Protein 5FOR (pdb70)

Solvent-accessible surface area: 7248 Å² total

CATH classification: 3.40.50.10140

Radius of gyration: 13.62 Å; Cα contacts (8 Å, |Δi|>4): 217; chains: 1; bounding box: 31×33×36 Å

B-factor: mean 59.72, std 23.85, range [27.09, 155.14]

GO terms:
  GO:0005515 protein binding (F, IPI)
  GO:0005886 plasma membrane (C, TAS)

Structure (mmCIF, N/CA/C/O backbone):
data_5FOR
#
_entry.id   5FOR
#
_cell.length_a   135.042
_cell.length_b   135.042
_cell.length_c   42.912
_cell.angle_alpha   90.00
_cell.angle_beta   90.00
_cell.angle_gamma   120.00
#
_symmetry.space_group_name_H-M   'P 62 2 2'
#
loop_
_entity.id
_entity.type
_entity.pdbx_description
1 polymer 'PHOSPHOINOSITIDE 3-KINASE ADAPTER PROTEIN 1'
2 non-polymer 'PENTAETHYLENE GLYCOL'
3 non-polymer '5-amino-2,4,6-triiodobenzene-1,3-dicarboxylic acid'
4 water water
#
loop_
_atom_site.group_PDB
_atom_site.id
_atom_site.type_symbol
_atom_site.label_atom_id
_atom_site.label_alt_id
_atom_site.label_comp_id
_atom_site.label_asym_id
_atom_site.label_entity_id
_atom_site.label_seq_id
_atom_site.pdbx_PDB_ins_code
_atom_site.Cartn_x
_atom_site.Cartn_y
_atom_site.Cartn_z
_atom_site.occupancy
_atom_site.B_iso_or_equiv
_atom_site.auth_seq_id
_atom_site.auth_comp_id
_atom_site.auth_asym_id
_atom_site.auth_atom_id
_atom_site.pdbx_PDB_model_num
ATOM 1 N N . GLY A 1 6 ? 81.442 8.259 16.203 1.00 109.75 6 GLY A N 1
ATOM 2 C CA . GLY A 1 6 ? 81.919 8.701 14.903 1.00 106.58 6 GLY A CA 1
ATOM 3 C C . GLY A 1 6 ? 82.310 7.540 14.009 1.00 107.78 6 GLY A C 1
ATOM 4 O O . GLY A 1 6 ? 82.361 6.400 14.478 1.00 117.79 6 GLY A O 1
ATOM 5 N N . CYS A 1 7 ? 82.610 7.804 12.736 1.00 94.28 7 CYS A N 1
ATOM 6 C CA . CYS A 1 7 ? 82.706 9.151 12.164 1.00 83.13 7 CYS A CA 1
ATOM 7 C C . CYS A 1 7 ? 81.345 9.772 11.830 1.00 75.53 7 CYS A C 1
ATOM 8 O O . CYS A 1 7 ? 80.488 9.124 11.235 1.00 85.03 7 CYS A O 1
ATOM 11 N N . ASP A 1 8 ? 81.153 11.033 12.206 1.00 62.86 8 ASP A N 1
ATOM 12 C CA . ASP A 1 8 ? 79.909 11.736 11.896 1.00 61.48 8 ASP A CA 1
ATOM 13 C C . ASP A 1 8 ? 79.985 12.604 10.627 1.00 62.30 8 ASP A C 1
ATOM 14 O O . ASP A 1 8 ? 79.132 12.495 9.753 1.00 62.36 8 ASP A O 1
ATOM 19 N N . ILE A 1 9 ? 81.006 13.457 10.546 1.00 57.29 9 ILE A N 1
ATOM 20 C CA . ILE A 1 9 ? 81.216 14.336 9.403 1.00 52.14 9 ILE A CA 1
ATOM 21 C C . ILE A 1 9 ? 82.578 14.064 8.752 1.00 51.45 9 ILE A C 1
ATOM 22 O O . ILE A 1 9 ? 83.628 14.175 9.395 1.00 49.28 9 ILE A O 1
ATOM 27 N N . LEU A 1 10 ? 82.557 13.706 7.474 1.00 42.63 10 LEU A N 1
ATOM 28 C CA . LEU A 1 10 ? 83.785 13.425 6.756 1.00 44.31 10 LEU A CA 1
ATOM 29 C C . LEU A 1 10 ? 83.993 14.410 5.593 1.00 43.70 10 LEU A C 1
ATOM 30 O O . LEU A 1 10 ? 83.185 14.462 4.668 1.00 45.11 10 LEU A O 1
ATOM 35 N N . ILE A 1 11 ? 85.075 15.184 5.660 1.00 45.67 11 ILE A N 1
ATOM 36 C CA . ILE A 1 11 ? 85.431 16.124 4.604 1.00 35.41 11 ILE A CA 1
ATOM 37 C C . ILE A 1 11 ? 86.411 15.453 3.644 1.00 48.74 11 ILE A C 1
ATOM 38 O O . ILE A 1 11 ? 87.544 15.142 4.012 1.00 46.45 11 ILE A O 1
ATOM 43 N N . VAL A 1 12 ? 85.939 15.205 2.425 1.00 39.12 12 VAL A N 1
ATOM 44 C CA . VAL A 1 12 ? 86.730 14.625 1.338 1.00 44.74 12 VAL A CA 1
ATOM 45 C C . VAL A 1 12 ? 87.241 15.726 0.403 1.00 43.69 12 VAL A C 1
ATOM 46 O O . VAL A 1 12 ? 86.462 16.512 -0.125 1.00 39.98 12 VAL A O 1
ATOM 50 N N . TYR A 1 13 ? 88.547 15.806 0.211 1.00 41.86 13 TYR A N 1
ATOM 51 C CA . TYR A 1 13 ? 89.108 16.893 -0.585 1.00 39.72 13 TYR A CA 1
ATOM 52 C C . TYR A 1 13 ? 90.413 16.478 -1.264 1.00 41.91 13 TYR A C 1
ATOM 53 O O . TYR A 1 13 ? 90.994 15.448 -0.963 1.00 39.00 13 TYR A O 1
ATOM 62 N N . SER A 1 14 ? 90.864 17.294 -2.199 1.00 37.36 14 SER A N 1
ATOM 63 C CA . SER A 1 14 ? 92.168 17.097 -2.789 1.00 33.38 14 SER A CA 1
ATOM 64 C C . SER A 1 14 ? 93.078 18.243 -2.377 1.00 38.50 14 SER A C 1
ATOM 65 O O . SER A 1 14 ? 92.597 19.300 -1.969 1.00 41.25 14 SER A O 1
ATOM 68 N N . PRO A 1 15 ? 94.398 18.035 -2.482 1.00 44.79 15 PRO A N 1
ATOM 69 C CA . PRO A 1 15 ? 95.333 19.074 -2.021 1.00 41.53 15 PRO A CA 1
ATOM 70 C C . PRO A 1 15 ? 95.119 20.473 -2.598 1.00 44.85 15 PRO A C 1
ATOM 71 O O . PRO A 1 15 ? 95.444 21.426 -1.899 1.00 53.08 15 PRO A O 1
ATOM 75 N N . ASP A 1 16 ? 94.555 20.628 -3.791 1.00 39.56 16 ASP A N 1
ATOM 76 C CA . ASP A 1 16 ? 94.331 21.991 -4.297 1.00 34.64 16 ASP A CA 1
ATOM 77 C C . ASP A 1 16 ? 93.246 22.771 -3.528 1.00 41.12 16 ASP A C 1
ATOM 78 O O . ASP A 1 16 ? 93.152 23.986 -3.678 1.00 45.69 16 ASP A O 1
ATOM 83 N N . ALA A 1 17 ? 92.457 22.076 -2.708 1.00 38.37 17 ALA A N 1
ATOM 84 C CA . ALA A 1 17 ? 91.405 22.687 -1.898 1.00 40.46 17 ALA A CA 1
ATOM 85 C C . ALA A 1 17 ? 91.692 22.533 -0.382 1.00 45.90 17 ALA A C 1
ATOM 86 O O . ALA A 1 17 ? 90.791 22.642 0.463 1.00 42.27 17 ALA A O 1
ATOM 88 N N . GLU A 1 18 ? 92.957 22.265 -0.078 1.00 42.29 18 GLU A N 1
ATOM 89 C CA . GLU A 1 18 ? 93.498 22.163 1.279 1.00 47.18 18 GLU A CA 1
ATOM 90 C C . GLU A 1 18 ? 93.013 23.236 2.275 1.00 51.13 18 GLU A C 1
ATOM 91 O O . GLU A 1 18 ? 92.649 22.933 3.405 1.00 43.17 18 GLU A O 1
ATOM 97 N N . GLU A 1 19 ? 93.057 24.495 1.864 1.00 36.60 19 GLU A N 1
ATOM 98 C CA . GLU A 1 19 ? 92.666 25.587 2.738 1.00 39.14 19 GLU A CA 1
ATOM 99 C C . GLU A 1 19 ? 91.156 25.643 2.963 1.00 47.65 19 GLU A C 1
ATOM 100 O O . GLU A 1 19 ? 90.719 26.003 4.060 1.00 52.55 19 GLU A O 1
ATOM 106 N N . TRP A 1 20 ? 90.357 25.281 1.955 1.00 38.43 20 TRP A N 1
ATOM 107 C CA . TRP A 1 20 ? 88.915 25.190 2.164 1.00 41.46 20 TRP A CA 1
ATOM 108 C C . TRP A 1 20 ? 88.622 24.145 3.222 1.00 44.07 20 TRP A C 1
ATOM 109 O O . TRP A 1 20 ? 87.676 24.260 3.983 1.00 44.59 20 TRP A O 1
ATOM 120 N N . CYS A 1 21 ? 89.439 23.107 3.237 1.00 40.57 21 CYS A N 1
ATOM 121 C CA . CYS A 1 21 ? 89.231 22.029 4.152 1.00 38.35 21 CYS A CA 1
ATOM 122 C C . CYS A 1 21 ? 89.586 22.508 5.576 1.00 41.04 21 CYS A C 1
ATOM 123 O O . CYS A 1 21 ? 88.882 22.172 6.517 1.00 37.91 21 CYS A O 1
ATOM 126 N N . GLN A 1 22 ? 90.623 23.332 5.735 1.00 39.75 22 GLN A N 1
ATOM 127 C CA . GLN A 1 22 ? 91.042 23.648 7.093 1.00 48.18 22 GLN A CA 1
ATOM 128 C C . GLN A 1 22 ? 90.013 24.683 7.555 1.00 44.03 22 GLN A C 1
ATOM 129 O O . GLN A 1 22 ? 89.637 24.714 8.720 1.00 48.98 22 GLN A O 1
ATOM 135 N N . TYR A 1 23 ? 89.559 25.531 6.623 1.00 43.05 23 TYR A N 1
ATOM 136 C CA . TYR A 1 23 ? 88.533 26.528 6.935 1.00 38.65 23 TYR A CA 1
ATOM 137 C C . TYR A 1 23 ? 87.288 25.890 7.540 1.00 42.49 23 TYR A C 1
ATOM 138 O O . TYR A 1 23 ? 86.787 26.370 8.555 1.00 42.52 23 TYR A O 1
ATOM 147 N N . LEU A 1 24 ? 86.779 24.827 6.910 1.00 40.30 24 LEU A N 1
ATOM 148 C CA . LEU A 1 24 ? 85.533 24.198 7.382 1.00 40.20 24 LEU A CA 1
ATOM 149 C C . LEU A 1 24 ? 85.714 23.448 8.677 1.00 39.67 24 LEU A C 1
ATOM 150 O O . LEU A 1 24 ? 84.807 23.417 9.481 1.00 44.12 24 LEU A O 1
ATOM 155 N N . GLN A 1 25 ? 86.879 22.837 8.857 1.00 49.24 25 GLN A N 1
ATOM 156 C CA . GLN A 1 25 ? 87.210 22.194 10.110 1.00 50.09 25 GLN A CA 1
ATOM 157 C C . GLN A 1 25 ? 87.055 23.196 11.246 1.00 56.78 25 GLN A C 1
ATOM 158 O O . GLN A 1 25 ? 86.317 22.937 12.187 1.00 62.81 25 GLN A O 1
ATOM 164 N N . THR A 1 26 ? 87.740 24.342 11.150 1.00 53.12 26 THR A N 1
ATOM 165 C CA . THR A 1 26 ? 87.715 25.334 12.228 1.00 51.06 26 THR A CA 1
ATOM 166 C C . THR A 1 26 ? 86.312 25.886 12.408 1.00 51.85 26 THR A C 1
ATOM 167 O O . THR A 1 26 ? 85.887 26.156 13.517 1.00 50.64 26 THR A O 1
ATOM 171 N N . LEU A 1 27 ? 85.590 26.058 11.316 1.00 42.27 27 LEU A N 1
ATOM 172 C CA . LEU A 1 27 ? 84.238 26.549 11.441 1.00 49.29 27 LEU A CA 1
ATOM 173 C C . LEU A 1 27 ? 83.335 25.531 12.158 1.00 54.01 27 LEU A C 1
ATOM 174 O O . LEU A 1 27 ? 82.529 25.900 13.013 1.00 54.67 27 LEU A O 1
ATOM 179 N N . PHE A 1 28 ? 83.480 24.254 11.803 1.00 50.91 28 PHE A N 1
ATOM 180 C CA . PHE A 1 28 ? 82.623 23.200 12.338 1.00 52.08 28 PHE A CA 1
ATOM 181 C C . PHE A 1 28 ? 82.898 22.948 13.814 1.00 56.00 28 PHE A C 1
ATOM 182 O O . PHE A 1 28 ? 82.001 22.592 14.545 1.00 64.80 28 PHE A O 1
ATOM 190 N N . LEU A 1 29 ? 84.143 23.131 14.231 1.00 48.59 29 LEU A N 1
ATOM 191 C CA . LEU A 1 29 ? 84.525 22.990 15.606 1.00 55.19 29 LEU A CA 1
ATOM 192 C C . LEU A 1 29 ? 84.163 24.207 16.434 1.00 64.31 29 LEU A C 1
ATOM 193 O O . LEU A 1 29 ? 84.158 24.153 17.665 1.00 77.67 29 LEU A O 1
ATOM 198 N N . SER A 1 30 ? 83.880 25.308 15.761 1.00 58.88 30 SER A N 1
ATOM 199 C CA . SER A 1 30 ? 83.474 26.530 16.432 1.00 54.61 30 SER A CA 1
ATOM 200 C C . SER A 1 30 ? 81.987 26.534 16.722 1.00 59.68 30 SER A C 1
ATOM 201 O O . SER A 1 30 ? 81.545 27.172 17.669 1.00 71.47 30 SER A O 1
ATOM 204 N N . SER A 1 31 ? 81.227 25.812 15.909 1.00 54.63 31 SER A N 1
ATOM 205 C CA . SER A 1 31 ? 79.772 25.923 15.894 1.00 66.93 31 SER A CA 1
ATOM 206 C C . SER A 1 31 ? 79.069 24.947 16.827 1.00 78.06 31 SER A C 1
ATOM 207 O O . SER A 1 31 ? 79.379 23.762 16.853 1.00 76.99 31 SER A O 1
ATOM 210 N N . ARG A 1 32 ? 78.072 25.446 17.545 1.00 80.43 32 ARG A N 1
ATOM 211 C CA . ARG A 1 32 ? 77.320 24.622 18.477 1.00 89.15 32 ARG A CA 1
ATOM 212 C C . ARG A 1 32 ? 76.611 23.406 17.837 1.00 82.89 32 ARG A C 1
ATOM 213 O O . ARG A 1 32 ? 76.549 22.344 18.467 1.00 76.33 32 ARG A O 1
ATOM 215 N N . GLN A 1 33 ? 76.100 23.530 16.604 1.00 83.30 33 GLN A N 1
ATOM 216 C CA . GLN A 1 33 ? 75.318 22.428 16.008 1.00 74.52 33 GLN A CA 1
ATOM 217 C C . GLN A 1 33 ? 76.133 21.179 15.733 1.00 73.03 33 GLN A C 1
ATOM 218 O O . GLN A 1 33 ? 75.568 20.085 15.628 1.00 81.77 33 GLN A O 1
ATOM 224 N N . VAL A 1 34 ? 77.447 21.328 15.603 1.00 67.39 34 VAL A N 1
ATOM 225 C CA . VAL A 1 34 ? 78.268 20.225 15.113 1.00 63.44 34 VAL A CA 1
ATOM 226 C C . VAL A 1 34 ? 79.610 20.081 15.845 1.00 65.19 34 VAL A C 1
ATOM 227 O O . VAL A 1 34 ? 80.253 19.044 15.707 1.00 62.89 34 VAL A O 1
ATOM 231 N N . ARG A 1 35 ? 80.036 21.108 16.586 1.00 70.16 35 ARG A N 1
ATOM 232 C CA . ARG A 1 35 ? 81.289 21.070 17.363 1.00 73.62 35 ARG A CA 1
ATOM 233 C C . ARG A 1 35 ? 81.449 19.740 18.099 1.00 89.32 35 ARG A C 1
ATOM 234 O O . ARG A 1 35 ? 82.526 19.141 18.105 1.00 87.74 35 ARG A O 1
ATOM 242 N N . SER A 1 36 ? 80.350 19.264 18.674 1.00 101.20 36 SER A N 1
ATOM 243 C CA . SER A 1 36 ? 80.347 18.057 19.488 1.00 110.67 36 SER A CA 1
ATOM 244 C C . SER A 1 36 ? 8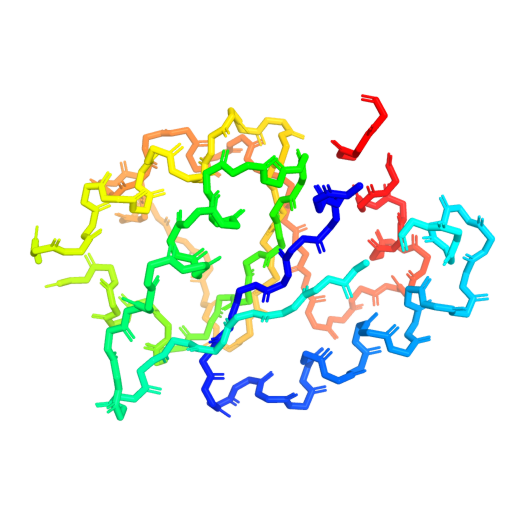0.552 16.763 18.685 1.00 106.33 36 SER A C 1
ATOM 245 O O . SER A 1 36 ? 80.834 15.716 19.270 1.00 111.47 36 SER A O 1
ATOM 248 N N . GLN A 1 37 ? 80.431 16.826 17.359 1.00 88.62 37 GLN A N 1
ATOM 249 C CA . GLN A 1 37 ? 80.511 15.610 16.536 1.00 75.95 37 GLN A CA 1
ATOM 250 C C . GLN A 1 37 ? 81.954 15.220 16.128 1.00 64.08 37 GLN A C 1
ATOM 251 O O . GLN A 1 37 ? 82.884 16.028 16.209 1.00 63.90 37 GLN A O 1
ATOM 268 N N . ILE A 1 39 ? 84.556 14.893 13.555 1.00 64.62 39 ILE A N 1
ATOM 269 C CA . ILE A 1 39 ? 84.789 15.479 12.243 1.00 66.58 39 ILE A CA 1
ATOM 270 C C . ILE A 1 39 ? 86.178 15.142 11.735 1.00 64.59 39 ILE A C 1
ATOM 271 O O . ILE A 1 39 ? 87.164 15.702 12.181 1.00 72.46 39 ILE A O 1
ATOM 276 N N . LEU A 1 40 ? 86.227 14.224 10.787 1.00 57.49 40 LEU A N 1
ATOM 277 C CA . LEU A 1 40 ? 87.453 13.748 10.184 1.00 55.09 40 LEU A CA 1
ATOM 278 C C . LEU A 1 40 ? 87.591 14.275 8.740 1.00 62.51 40 LEU A C 1
ATOM 279 O O . LEU A 1 40 ? 86.641 14.822 8.179 1.00 58.89 40 LEU A O 1
ATOM 284 N N . THR A 1 41 ? 88.775 14.095 8.152 1.00 54.44 41 THR A N 1
ATOM 285 C CA . THR A 1 41 ? 89.071 14.525 6.789 1.00 40.31 41 THR A CA 1
ATOM 286 C C . THR A 1 41 ? 89.840 13.450 6.040 1.00 45.80 41 THR A C 1
ATOM 287 O O . THR A 1 41 ? 90.641 12.749 6.630 1.00 65.83 41 THR A O 1
ATOM 291 N N . HIS A 1 42 ? 89.602 13.307 4.742 1.00 47.45 42 HIS A N 1
ATOM 292 C CA . HIS A 1 42 ? 90.423 12.402 3.939 1.00 49.99 42 HIS A CA 1
ATOM 293 C C . HIS A 1 42 ? 90.932 13.087 2.676 1.00 44.68 42 HIS A C 1
ATOM 294 O O . HIS A 1 42 ? 90.149 13.513 1.820 1.00 46.11 42 HIS A O 1
ATOM 301 N N . ARG A 1 43 ? 92.245 13.176 2.540 1.00 46.49 43 ARG A N 1
ATOM 302 C CA . ARG A 1 43 ? 92.779 13.827 1.370 1.00 50.00 43 ARG A CA 1
ATOM 303 C C . ARG A 1 43 ? 92.985 12.802 0.247 1.00 47.09 43 ARG A C 1
ATOM 304 O O . ARG A 1 43 ? 93.619 11.779 0.446 1.00 61.19 43 ARG A O 1
ATOM 312 N N . LEU A 1 44 ? 92.439 13.095 -0.927 1.00 44.75 44 LEU A N 1
ATOM 313 C CA . LEU A 1 44 ? 92.527 12.214 -2.091 1.00 52.34 44 LEU A CA 1
ATOM 314 C C . LEU A 1 44 ? 93.668 12.564 -3.014 1.00 65.94 44 LEU A C 1
ATOM 315 O O . LEU A 1 44 ? 93.660 13.640 -3.635 1.00 55.91 44 LEU A O 1
ATOM 320 N N . GLY A 1 45 ? 94.619 11.631 -3.117 1.00 89.87 45 GLY A N 1
ATOM 321 C CA . GLY A 1 45 ? 95.627 11.606 -4.167 1.00 93.06 45 GLY A CA 1
A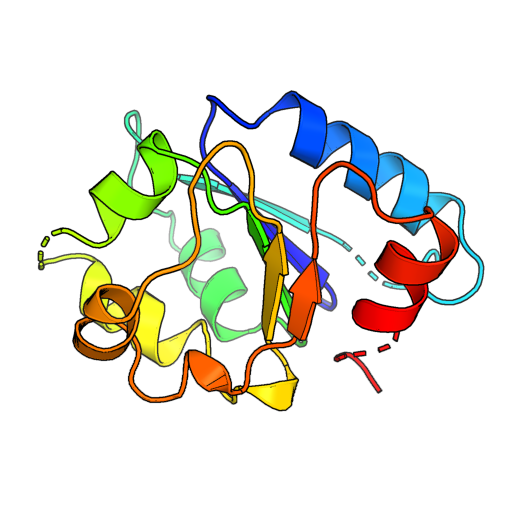TOM 322 C C . GLY A 1 45 ? 96.679 12.672 -4.025 1.00 98.82 45 GLY A C 1
ATOM 323 O O . GLY A 1 45 ? 96.585 13.511 -3.132 1.00 104.18 45 GLY A O 1
ATOM 324 N N . PRO A 1 46 ? 97.711 12.625 -4.881 1.00 98.31 46 PRO A N 1
ATOM 325 C CA . PRO A 1 46 ? 97.981 11.518 -5.798 1.00 105.97 46 PRO A CA 1
ATOM 326 C C . PRO A 1 46 ? 99.034 10.595 -5.211 1.00 121.23 46 PRO A C 1
ATOM 327 O O . PRO A 1 46 ? 99.559 9.708 -5.884 1.00 120.98 46 PRO A O 1
ATOM 331 N N . GLU A 1 47 ? 99.348 10.838 -3.945 1.00 132.48 47 GLU A N 1
ATOM 332 C CA . GLU A 1 47 ? 100.394 10.107 -3.257 1.00 140.36 47 GLU A CA 1
ATOM 333 C C . GLU A 1 47 ? 99.912 8.732 -2.815 1.00 143.06 47 GLU A C 1
ATOM 334 O O . GLU A 1 47 ? 100.724 7.860 -2.515 1.00 152.38 47 GLU A O 1
ATOM 340 N N . ALA A 1 48 ? 98.599 8.528 -2.776 1.00 130.94 48 ALA A N 1
ATOM 341 C CA . ALA A 1 48 ? 98.088 7.320 -2.147 1.00 126.38 48 ALA A CA 1
ATOM 342 C C . ALA A 1 48 ? 96.731 6.842 -2.660 1.00 131.89 48 ALA A C 1
ATOM 343 O O . ALA A 1 48 ? 96.009 7.577 -3.347 1.00 134.90 48 ALA A O 1
ATOM 345 N N . SER A 1 49 ? 96.429 5.580 -2.341 1.00 126.66 49 SER A N 1
ATOM 346 C CA . SER A 1 49 ? 95.058 5.084 -2.229 1.00 118.09 49 SER A CA 1
ATOM 347 C C . SER A 1 49 ? 94.784 5.040 -0.724 1.00 120.76 49 SER A C 1
ATOM 348 O O . SER A 1 49 ? 95.582 5.571 0.054 1.00 120.87 49 SER A O 1
ATOM 350 N N . PHE A 1 50 ? 93.685 4.425 -0.290 1.00 118.16 50 PHE A N 1
ATOM 351 C CA . PHE A 1 50 ? 93.353 4.470 1.140 1.00 108.10 50 PHE A CA 1
ATOM 352 C C . PHE A 1 50 ? 93.795 3.204 1.909 1.00 115.86 50 PHE A C 1
ATOM 353 O O . PHE A 1 50 ? 93.811 2.086 1.373 1.00 97.01 50 PHE A O 1
ATOM 355 N N . SER A 1 51 ? 94.176 3.409 3.169 1.00 130.22 51 SER A N 1
ATOM 356 C CA . SER A 1 51 ? 94.549 2.318 4.066 1.00 137.07 51 SER A CA 1
ATOM 357 C C . SER A 1 51 ? 93.302 1.586 4.542 1.00 148.48 51 SER A C 1
ATOM 358 O O . SER A 1 51 ? 92.188 2.069 4.351 1.00 155.14 51 SER A O 1
ATOM 360 N N . ALA A 1 52 ? 93.493 0.425 5.160 1.00 148.67 52 ALA A N 1
ATOM 361 C CA . ALA A 1 52 ? 92.381 -0.343 5.707 1.00 142.79 52 ALA A CA 1
ATOM 362 C C . ALA A 1 52 ? 91.469 0.545 6.560 1.00 135.27 52 ALA A C 1
ATOM 363 O O . ALA A 1 52 ? 90.268 0.640 6.302 1.00 129.32 52 ALA A O 1
ATOM 365 N N . GLU A 1 53 ? 92.057 1.221 7.546 1.00 134.83 53 GLU A N 1
ATOM 366 C CA . GLU A 1 53 ? 91.312 2.084 8.464 1.00 129.84 53 GLU A CA 1
ATOM 367 C C . GLU A 1 53 ? 90.636 3.255 7.749 1.00 129.93 53 GLU A C 1
ATOM 368 O O . GLU A 1 53 ? 89.686 3.838 8.270 1.00 121.50 53 GLU A O 1
ATOM 370 N N . ASP A 1 54 ? 91.121 3.585 6.554 1.00 136.37 54 ASP A N 1
ATOM 371 C CA . ASP A 1 54 ? 90.609 4.728 5.794 1.00 132.63 54 ASP A CA 1
ATOM 372 C C . ASP A 1 54 ? 89.308 4.431 5.052 1.00 120.75 54 ASP A C 1
ATOM 373 O O . ASP A 1 54 ? 88.261 4.986 5.394 1.00 119.70 54 ASP A O 1
ATOM 378 N N . LEU A 1 55 ? 89.383 3.572 4.033 1.00 102.87 55 LEU A N 1
ATOM 379 C CA . LEU A 1 55 ? 88.228 3.230 3.200 1.00 91.66 55 LEU A CA 1
ATOM 380 C C . LEU A 1 55 ? 87.050 2.745 4.070 1.00 95.80 55 LEU A C 1
ATOM 381 O O . LEU A 1 55 ? 85.884 2.760 3.656 1.00 89.93 55 LEU A O 1
ATOM 386 N N . SER A 1 56 ? 87.378 2.322 5.286 1.00 96.55 56 SER A N 1
ATOM 387 C CA . SER A 1 56 ? 86.393 2.121 6.337 1.00 91.23 56 SER A CA 1
ATOM 388 C C . SER A 1 56 ? 85.587 3.395 6.523 1.00 89.33 56 SER A C 1
ATOM 389 O O . SER A 1 56 ? 84.379 3.399 6.309 1.00 87.67 56 SER A O 1
ATOM 392 N N . LEU A 1 57 ? 86.283 4.468 6.911 1.00 93.89 57 LEU A N 1
ATOM 393 C CA . LEU A 1 57 ? 85.686 5.777 7.196 1.00 80.80 57 LEU A CA 1
ATOM 394 C C . LEU A 1 57 ? 84.748 6.249 6.088 1.00 80.02 57 LEU A C 1
ATOM 395 O O . LEU A 1 57 ? 83.675 6.768 6.374 1.00 93.78 57 LEU A O 1
ATOM 397 N N . PHE A 1 58 ? 85.157 6.065 4.834 1.00 66.59 58 PHE A N 1
ATOM 398 C CA . PHE A 1 58 ? 84.367 6.492 3.682 1.00 65.78 58 PHE A CA 1
ATOM 399 C C . PHE A 1 58 ? 82.978 5.878 3.726 1.00 68.96 58 PHE A C 1
ATOM 400 O O . PHE A 1 58 ? 81.973 6.542 3.465 1.00 70.92 58 PHE A O 1
ATOM 408 N N . LEU A 1 59 ? 82.929 4.600 4.069 1.00 63.00 59 LEU A N 1
ATOM 409 C CA . LEU A 1 59 ? 81.671 3.892 4.075 1.00 61.59 59 LEU A CA 1
ATOM 410 C C . LEU A 1 59 ? 80.896 4.058 5.385 1.00 67.05 59 LEU A C 1
ATOM 411 O O . LEU A 1 59 ? 79.679 3.926 5.407 1.00 64.24 59 LEU A O 1
ATOM 416 N N . SER A 1 60 ? 81.600 4.405 6.454 1.00 73.87 60 SER A N 1
ATOM 417 C CA . SER A 1 60 ? 81.043 4.364 7.804 1.00 69.71 60 SER A CA 1
ATOM 418 C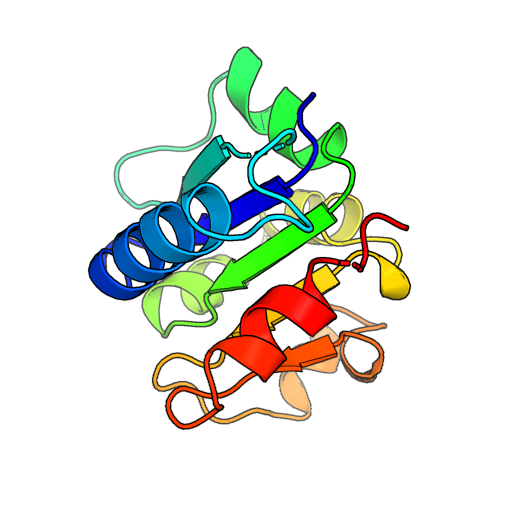 C . SER A 1 60 ? 80.478 5.700 8.272 1.00 64.39 60 SER A C 1
ATOM 419 O O . SER A 1 60 ? 79.629 5.745 9.162 1.00 69.09 60 SER A O 1
ATOM 422 N N . THR A 1 61 ? 80.970 6.791 7.700 1.00 60.86 61 THR A N 1
ATOM 423 C CA . THR A 1 61 ? 80.607 8.121 8.189 1.00 61.13 61 THR A CA 1
ATOM 424 C C . THR A 1 61 ? 79.113 8.392 8.006 1.00 52.09 61 THR A C 1
ATOM 425 O O . THR A 1 61 ? 78.456 7.759 7.184 1.00 54.60 61 THR A O 1
ATOM 429 N N . ARG A 1 62 ? 78.572 9.301 8.806 1.00 48.28 62 ARG A N 1
ATOM 430 C CA A ARG A 1 62 ? 77.155 9.620 8.755 0.49 52.11 62 ARG A CA 1
ATOM 431 C CA B ARG A 1 62 ? 77.149 9.606 8.742 0.51 52.00 62 ARG A CA 1
ATOM 432 C C . ARG A 1 62 ? 76.883 10.630 7.640 1.00 62.16 62 ARG A C 1
ATOM 433 O O . ARG A 1 62 ? 75.867 10.565 6.955 1.00 66.44 62 ARG A O 1
ATOM 448 N N . CYS A 1 63 ? 77.817 11.556 7.456 1.00 62.38 63 CYS A N 1
ATOM 449 C CA . CYS A 1 63 ? 77.658 12.632 6.483 1.00 53.87 63 CYS A CA 1
ATOM 450 C C . CYS A 1 63 ? 78.973 12.886 5.724 1.00 53.82 63 CYS A C 1
ATOM 451 O O . CYS A 1 63 ? 80.065 12.781 6.292 1.00 51.88 63 CYS A O 1
ATOM 454 N N . VAL A 1 64 ? 78.877 13.162 4.422 1.00 42.18 64 VAL A N 1
ATOM 455 C CA . VAL A 1 64 ? 80.080 13.429 3.652 1.00 31.35 64 VAL A CA 1
ATOM 456 C C . VAL A 1 64 ? 79.988 14.825 3.096 1.00 38.56 64 VAL A C 1
ATOM 457 O O . VAL A 1 64 ? 78.946 15.237 2.591 1.00 42.91 64 VAL A O 1
ATOM 461 N N . VAL A 1 65 ? 81.088 15.556 3.213 1.00 37.30 65 VAL A N 1
ATOM 462 C CA . VAL A 1 65 ? 81.200 16.866 2.620 1.00 31.40 65 VAL A CA 1
ATOM 463 C C . VAL A 1 65 ? 82.257 16.734 1.546 1.00 39.70 65 VAL A C 1
ATOM 464 O O . VAL A 1 65 ? 83.409 16.408 1.845 1.00 42.73 65 VAL A O 1
ATOM 468 N N . VAL A 1 66 ? 81.849 16.959 0.298 1.00 36.27 66 VAL A N 1
ATOM 469 C CA . VAL A 1 66 ? 82.742 16.816 -0.863 1.00 41.48 66 VAL A CA 1
ATOM 470 C C . VAL A 1 66 ? 83.248 18.174 -1.335 1.00 37.34 66 VAL A C 1
ATOM 471 O O . 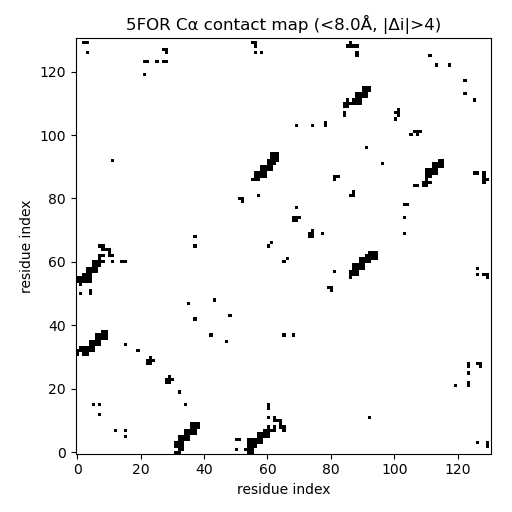VAL A 1 66 ? 82.451 19.032 -1.770 1.00 34.90 66 VAL A O 1
ATOM 475 N N . LEU A 1 67 ? 84.559 18.401 -1.253 1.00 31.40 67 LEU A N 1
ATOM 476 C CA . LEU A 1 67 ? 85.070 19.666 -1.791 1.00 37.56 67 LEU A CA 1
ATOM 477 C C . LEU A 1 67 ? 85.319 19.437 -3.278 1.00 42.41 67 LEU A C 1
ATOM 478 O O . LEU A 1 67 ? 86.252 18.745 -3.666 1.00 41.22 67 LEU A O 1
ATOM 483 N N . LEU A 1 68 ? 84.442 19.991 -4.102 1.00 42.64 68 LEU A N 1
ATOM 484 C CA . LEU A 1 68 ? 84.531 19.786 -5.541 1.00 35.62 68 LEU A CA 1
ATOM 485 C C . LEU A 1 68 ? 85.566 20.706 -6.151 1.00 37.63 68 LEU A C 1
ATOM 486 O O . LEU A 1 68 ? 85.242 21.803 -6.598 1.00 44.75 68 LEU A O 1
ATOM 491 N N . SER A 1 69 ? 86.816 20.264 -6.144 1.00 36.18 69 SER A N 1
ATOM 492 C CA . SER A 1 69 ? 87.889 20.953 -6.869 1.00 30.11 69 SER A CA 1
ATOM 493 C C . SER A 1 69 ? 88.217 20.226 -8.187 1.00 34.64 69 SER A C 1
ATOM 494 O O . SER A 1 69 ? 87.796 19.087 -8.386 1.00 39.70 69 SER A O 1
ATOM 497 N N . ALA A 1 70 ? 88.999 20.870 -9.051 1.00 32.55 70 ALA A N 1
ATOM 498 C CA . ALA A 1 70 ? 89.468 20.270 -10.307 1.00 31.62 70 ALA A CA 1
ATOM 499 C C . ALA A 1 70 ? 90.238 18.983 -10.092 1.00 40.11 70 ALA A C 1
ATOM 500 O O . ALA A 1 70 ? 90.021 18.007 -10.791 1.00 47.41 70 ALA A O 1
ATOM 502 N N . GLU A 1 71 ? 91.138 18.984 -9.111 1.00 51.91 71 GLU A N 1
ATOM 503 C CA . GLU A 1 71 ? 91.944 17.802 -8.815 1.00 31.78 71 GLU A CA 1
ATOM 504 C C . GLU A 1 71 ? 91.083 16.680 -8.262 1.00 45.18 71 GLU A C 1
ATOM 505 O O . GLU A 1 71 ? 91.376 15.513 -8.465 1.00 48.71 71 GLU A O 1
ATOM 511 N N . LEU A 1 72 ? 90.002 17.033 -7.571 1.00 37.07 72 LEU A N 1
ATOM 512 C CA . LEU A 1 72 ? 89.160 16.019 -7.016 1.00 39.76 72 LEU A CA 1
AT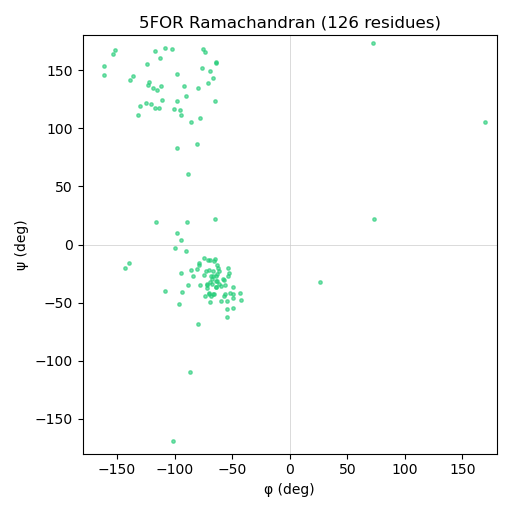OM 513 C C . LEU A 1 72 ? 88.336 15.349 -8.126 1.00 44.38 72 LEU A C 1
ATOM 514 O O . LEU A 1 72 ? 88.250 14.124 -8.145 1.00 39.56 72 LEU A O 1
ATOM 519 N N . VAL A 1 73 ? 87.751 16.112 -9.056 1.00 47.28 73 VAL A N 1
ATOM 520 C CA . VAL A 1 73 ? 86.913 15.451 -10.055 1.00 47.77 73 VAL A CA 1
ATOM 521 C C . VAL A 1 73 ? 87.781 14.573 -10.952 1.00 47.08 73 VAL A C 1
ATOM 522 O O . VAL A 1 73 ? 87.302 13.546 -11.433 1.00 56.56 73 VAL A O 1
ATOM 526 N N . GLN A 1 74 ? 89.059 14.906 -11.120 1.00 40.38 74 GLN A N 1
ATOM 527 C CA . GLN A 1 74 ? 89.963 13.993 -11.838 1.00 43.10 74 GLN A CA 1
ATOM 528 C C . GLN A 1 74 ? 89.944 12.575 -11.264 1.00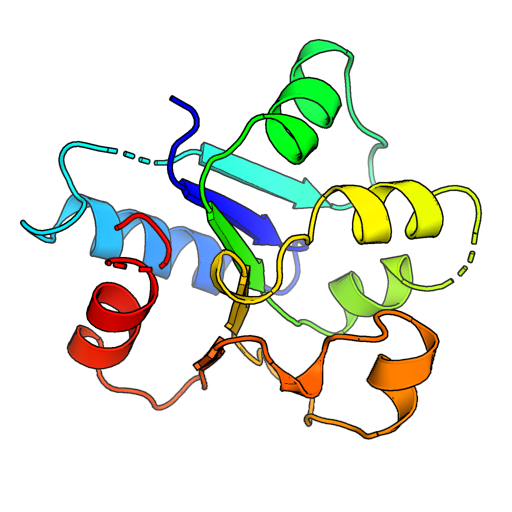 44.16 74 GLN A C 1
ATOM 529 O O . GLN A 1 74 ? 90.209 11.619 -11.989 1.00 45.18 74 GLN A O 1
ATOM 535 N N . HIS A 1 75 ? 89.587 12.426 -9.985 1.00 41.16 75 HIS A N 1
ATOM 536 C CA . HIS A 1 75 ? 89.511 11.086 -9.389 1.00 37.57 75 HIS A CA 1
ATOM 537 C C . HIS A 1 75 ? 88.215 10.414 -9.761 1.00 45.68 75 HIS A C 1
ATOM 538 O O . HIS A 1 75 ? 88.126 9.186 -9.705 1.00 60.66 75 HIS A O 1
ATOM 545 N N . PHE A 1 76 ? 87.212 11.202 -10.151 1.00 42.82 76 PHE A N 1
ATOM 546 C CA . PHE A 1 76 ? 85.987 10.617 -10.696 1.00 45.52 76 PHE A CA 1
ATOM 547 C C . PHE A 1 76 ? 86.254 9.853 -11.999 1.00 52.45 76 PHE A C 1
ATOM 548 O O . PHE A 1 76 ? 85.439 9.040 -12.418 1.00 58.14 76 PHE A O 1
ATOM 556 N N . HIS A 1 77 ? 87.396 10.104 -12.631 1.00 54.75 77 HIS A N 1
ATOM 557 C CA . HIS A 1 77 ? 87.725 9.447 -13.896 1.00 59.82 77 HIS A CA 1
ATOM 558 C C . HIS A 1 77 ? 88.647 8.235 -13.735 1.00 62.28 77 HIS A C 1
ATOM 559 O O . HIS A 1 77 ? 89.166 7.740 -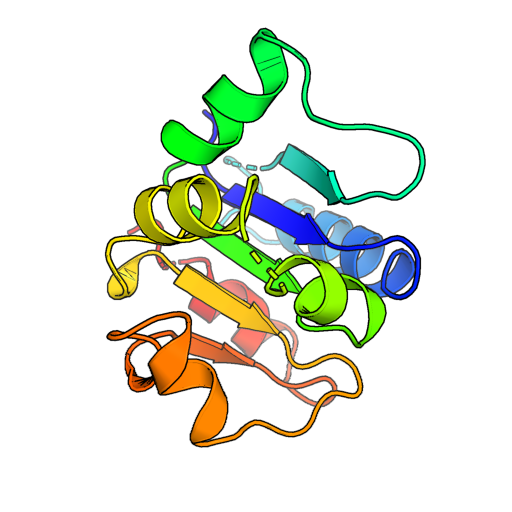14.720 1.00 72.26 77 HIS A O 1
ATOM 577 N N . PRO A 1 79 ? 88.441 4.449 -12.889 1.00 72.95 79 PRO A N 1
ATOM 578 C CA . PRO A 1 79 ? 87.433 3.388 -12.774 1.00 70.30 79 PRO A CA 1
ATOM 579 C C . PRO A 1 79 ? 87.707 2.402 -11.649 1.00 70.38 79 PRO A C 1
ATOM 580 O O . PRO A 1 79 ? 86.789 1.719 -11.207 1.00 80.84 79 PRO A O 1
ATOM 584 N N . SER A 1 80 ? 88.946 2.324 -11.186 1.00 67.89 80 SER A N 1
ATOM 585 C CA . SER A 1 80 ? 89.247 1.480 -10.039 1.00 75.05 80 SER A CA 1
ATOM 586 C C . SER A 1 80 ? 88.627 2.101 -8.780 1.00 77.49 80 SER A C 1
ATOM 587 O O . SER A 1 80 ? 88.360 1.420 -7.794 1.00 85.24 80 SER A O 1
ATOM 590 N N . LEU A 1 81 ? 88.376 3.401 -8.842 1.00 70.31 81 LEU A N 1
ATOM 591 C CA . LEU A 1 81 ? 88.011 4.177 -7.670 1.00 55.80 81 LEU A CA 1
ATOM 592 C C . LEU A 1 81 ? 86.534 4.588 -7.674 1.00 60.38 81 LEU A C 1
ATOM 593 O O . LEU A 1 81 ? 85.874 4.564 -6.629 1.00 61.27 81 LEU A O 1
ATOM 598 N N . LEU A 1 82 ? 86.022 4.970 -8.844 1.00 58.05 82 LEU A N 1
ATOM 599 C CA . LEU A 1 82 ? 84.672 5.526 -8.947 1.00 58.46 82 LEU A CA 1
ATOM 600 C C . LEU A 1 82 ? 83.615 4.669 -8.226 1.00 59.50 82 LEU A C 1
ATOM 601 O O . LEU A 1 82 ? 82.810 5.209 -7.467 1.00 64.68 82 LEU A O 1
ATOM 606 N N . PRO A 1 83 ? 83.630 3.337 -8.426 1.00 62.53 83 PRO A N 1
ATOM 607 C CA . PRO A 1 83 ? 82.608 2.530 -7.743 1.00 63.71 83 PRO A CA 1
ATOM 608 C C . PRO A 1 83 ? 82.606 2.663 -6.223 1.00 64.01 83 PRO A C 1
ATOM 609 O O . PRO A 1 83 ? 81.548 2.519 -5.604 1.00 70.83 83 PRO A O 1
ATOM 613 N N . LEU A 1 84 ? 83.762 2.927 -5.625 1.00 59.64 84 LEU A N 1
ATOM 614 C CA . LEU A 1 84 ? 83.804 3.150 -4.183 1.00 55.17 84 LEU A CA 1
ATOM 615 C C . LEU A 1 84 ? 83.126 4.481 -3.872 1.00 55.39 84 LEU A C 1
ATOM 616 O O . LEU A 1 84 ? 82.330 4.572 -2.927 1.00 58.12 84 LEU A O 1
ATOM 621 N N . LEU A 1 85 ? 83.410 5.502 -4.681 1.00 47.39 85 LEU A N 1
ATOM 622 C CA . LEU A 1 85 ? 82.808 6.808 -4.458 1.00 39.67 85 LEU A CA 1
ATOM 623 C C . LEU A 1 85 ? 81.292 6.811 -4.617 1.00 43.81 85 LEU A C 1
ATOM 624 O O . LEU A 1 85 ? 80.580 7.507 -3.888 1.00 47.98 85 LEU A O 1
ATOM 629 N N . GLN A 1 86 ? 80.777 6.036 -5.551 1.00 49.11 86 GLN A N 1
ATOM 630 C CA . GLN A 1 86 ? 79.326 5.962 -5.661 1.00 54.30 86 GLN A CA 1
ATOM 631 C C . GLN A 1 86 ? 78.689 5.375 -4.390 1.00 54.59 86 GLN A C 1
ATOM 632 O O . GLN A 1 86 ? 77.577 5.781 -4.042 1.00 60.78 86 GLN A O 1
ATOM 638 N N . ARG A 1 87 ? 79.393 4.464 -3.687 1.00 50.17 87 ARG A N 1
ATOM 639 C CA . ARG A 1 87 ? 78.750 3.644 -2.630 1.00 53.42 87 ARG A CA 1
ATOM 640 C C . ARG A 1 87 ? 78.941 4.567 -1.403 1.00 53.80 87 ARG A C 1
ATOM 641 O O . ARG A 1 87 ? 78.021 4.714 -0.617 1.00 65.57 87 ARG A O 1
ATOM 649 N N . ALA A 1 88 ? 80.061 5.310 -1.331 1.00 55.67 88 ALA A N 1
ATOM 650 C CA . ALA A 1 88 ? 80.349 6.279 -0.237 1.00 48.46 88 ALA A CA 1
ATOM 651 C C . ALA A 1 88 ? 79.444 7.529 -0.230 1.00 54.80 88 ALA A C 1
ATOM 652 O O . ALA A 1 88 ? 78.949 7.969 0.813 1.00 51.55 88 ALA A O 1
ATOM 654 N N . PHE A 1 89 ? 79.241 8.107 -1.407 1.00 57.24 89 PHE A N 1
ATOM 655 C CA . PHE A 1 89 ? 78.498 9.365 -1.527 1.00 51.22 89 PHE A CA 1
ATOM 656 C C . PHE A 1 89 ? 77.023 9.063 -1.689 1.00 49.43 89 PHE A C 1
ATOM 657 O O . PHE A 1 89 ? 76.406 9.396 -2.702 1.00 41.25 89 PHE A O 1
ATOM 665 N N . HIS A 1 90 ? 76.485 8.411 -0.674 1.00 50.09 90 HIS A N 1
ATOM 666 C CA . HIS A 1 90 ? 75.152 7.855 -0.709 1.00 48.91 90 HIS A CA 1
ATOM 667 C C . HIS A 1 90 ? 74.701 7.616 0.733 1.00 54.59 90 HIS A C 1
ATOM 668 O O . HIS A 1 90 ? 75.539 7.333 1.588 1.00 51.44 90 HIS A O 1
ATOM 675 N N . PRO A 1 91 ? 73.394 7.783 1.026 1.00 43.81 91 PRO A N 1
ATOM 676 C CA . PRO A 1 91 ? 72.318 8.319 0.178 1.00 43.98 91 PRO A CA 1
ATOM 677 C C . PRO A 1 91 ? 72.402 9.848 -0.017 1.00 50.22 91 PRO A C 1
ATOM 678 O O . PRO A 1 91 ? 73.146 10.511 0.719 1.00 48.92 91 PRO A O 1
ATOM 682 N N . PRO A 1 92 ? 71.654 10.401 -0.998 1.00 43.66 92 PRO A N 1
ATOM 683 C CA . PRO A 1 92 ? 71.910 11.794 -1.376 1.00 42.54 92 PRO A CA 1
ATOM 684 C C . PRO A 1 92 ? 71.628 12.812 -0.273 1.00 45.81 92 PRO A C 1
ATOM 685 O O . PRO A 1 92 ? 72.268 13.875 -0.295 1.00 38.46 92 PRO A O 1
ATOM 689 N N . HIS A 1 93 ? 70.719 12.521 0.663 1.00 40.25 93 HIS A N 1
ATOM 690 C CA . HIS A 1 93 ? 70.400 13.527 1.697 1.00 42.83 93 HIS A CA 1
ATOM 691 C C . HIS A 1 93 ? 71.514 13.636 2.737 1.00 44.22 93 HIS A C 1
ATOM 692 O O . HIS A 1 93 ? 71.541 14.579 3.514 1.00 54.07 93 HIS A O 1
ATOM 699 N N . ARG A 1 94 ? 72.449 12.686 2.710 1.00 35.88 94 ARG A N 1
ATOM 700 C CA . ARG A 1 94 ? 73.621 12.718 3.570 1.00 40.98 94 ARG A CA 1
ATOM 701 C C . ARG A 1 94 ? 74.856 13.355 2.913 1.00 46.76 94 ARG A C 1
ATOM 702 O O . ARG A 1 94 ? 75.940 13.348 3.525 1.00 46.06 94 ARG A O 1
ATOM 710 N N . VAL A 1 95 ? 74.722 13.875 1.686 1.00 40.74 95 VAL A N 1
ATOM 711 C CA . VAL A 1 95 ? 75.887 14.380 0.963 1.00 29.16 95 VAL A CA 1
ATOM 712 C C . VAL A 1 95 ? 75.830 15.877 0.705 1.00 41.11 95 VAL A C 1
ATOM 713 O O . VAL A 1 95 ? 74.819 16.419 0.251 1.00 42.76 95 VAL A O 1
ATOM 717 N N . VAL A 1 96 ? 76.948 16.536 0.986 1.00 38.05 96 VAL A N 1
ATOM 718 C CA . VAL A 1 96 ? 77.079 17.960 0.751 1.00 30.32 96 VAL A CA 1
ATOM 719 C C . VAL A 1 96 ? 78.258 18.205 -0.154 1.00 33.29 96 VAL A C 1
ATOM 720 O O . VAL A 1 96 ? 79.322 17.592 0.001 1.00 38.66 96 VAL A O 1
ATOM 724 N N . ARG A 1 97 ? 78.081 19.094 -1.120 1.00 28.45 97 ARG A N 1
ATOM 725 C CA . ARG A 1 97 ? 79.221 19.420 -1.967 1.00 27.19 97 ARG A CA 1
ATOM 726 C C . ARG A 1 97 ? 79.485 20.895 -1.896 1.00 27.09 97 ARG A C 1
ATOM 727 O O . ARG A 1 97 ? 78.553 21.718 -1.824 1.00 31.07 97 ARG A O 1
ATOM 735 N N . LEU A 1 98 ? 80.769 21.227 -1.856 1.00 35.06 98 LEU A N 1
ATOM 736 C CA . LEU A 1 98 ? 81.182 22.609 -1.967 1.00 34.14 98 LEU A CA 1
ATOM 737 C C . LEU A 1 98 ? 81.898 22.803 -3.297 1.00 36.41 98 LEU A C 1
ATOM 738 O O . LEU A 1 98 ? 82.864 22.109 -3.600 1.00 49.94 98 LEU A O 1
ATOM 743 N N . LEU A 1 99 ? 81.415 23.743 -4.090 1.00 43.01 99 LEU A N 1
ATOM 744 C CA . LEU A 1 99 ? 82.028 24.037 -5.386 1.00 43.01 99 LEU A CA 1
ATOM 745 C C . LEU A 1 99 ? 83.271 24.869 -5.211 1.00 43.71 99 LEU A C 1
ATOM 746 O O . LEU A 1 99 ? 83.174 26.050 -4.895 1.00 51.39 99 LEU A O 1
ATOM 751 N N . CYS A 1 100 ? 84.433 24.266 -5.444 1.00 51.31 100 CYS A N 1
ATOM 752 C CA A CYS A 1 100 ? 85.688 24.988 -5.329 0.39 48.29 100 CYS A CA 1
ATOM 753 C CA B CYS A 1 100 ? 85.725 24.962 -5.334 0.61 48.91 100 CYS A CA 1
ATOM 754 C C . CYS A 1 100 ? 86.378 25.205 -6.692 1.00 41.54 100 CYS A C 1
ATOM 755 O O . CYS A 1 100 ? 87.309 24.481 -7.069 1.00 44.28 100 CYS A O 1
ATOM 760 N N . GLY A 1 101 ? 85.918 26.215 -7.420 1.00 36.03 101 GLY A N 1
ATOM 761 C CA . GLY A 1 101 ? 86.485 26.540 -8.728 1.00 44.67 101 GLY A CA 1
ATOM 762 C C . GLY A 1 101 ? 86.097 25.553 -9.825 1.00 43.67 101 GLY A C 1
ATOM 763 O O . GLY A 1 101 ? 86.790 25.407 -10.816 1.00 60.32 101 GLY A O 1
ATOM 764 N N . VAL A 1 102 ? 84.996 24.850 -9.587 1.00 42.34 102 VAL A N 1
ATOM 765 C CA . VAL A 1 102 ? 84.388 23.931 -10.528 1.00 38.34 102 VAL A CA 1
ATOM 766 C C . VAL A 1 102 ? 82.933 24.352 -10.718 1.00 42.81 102 VAL A C 1
ATOM 767 O O . VAL A 1 102 ? 82.148 24.388 -9.761 1.00 49.70 102 VAL A O 1
ATOM 771 N N . ARG A 1 103 ? 82.564 24.648 -11.951 1.00 45.58 103 ARG A N 1
ATOM 772 C CA . ARG A 1 103 ? 81.188 25.000 -12.277 1.00 45.64 103 ARG A CA 1
ATOM 773 C C . ARG A 1 103 ? 80.321 23.715 -12.166 1.00 46.10 103 ARG A C 1
ATOM 774 O O . ARG A 1 103 ? 80.781 22.639 -12.527 1.00 40.01 103 ARG A O 1
ATOM 782 N N . ASP A 1 104 ? 79.107 23.795 -11.610 1.00 43.75 104 ASP A N 1
ATOM 783 C CA . ASP A 1 104 ? 78.232 22.612 -11.575 1.00 39.74 104 ASP A CA 1
ATOM 784 C C . ASP A 1 104 ? 77.891 22.228 -13.015 1.00 45.80 104 ASP A C 1
ATOM 785 O O . ASP A 1 104 ? 77.965 23.069 -13.898 1.00 42.53 104 ASP A O 1
ATOM 790 N N . SER A 1 105 ? 77.524 20.974 -13.251 1.00 54.15 105 SER A N 1
ATOM 791 C CA . SER A 1 105 ? 77.303 20.501 -14.617 1.00 53.04 105 SER A CA 1
ATOM 792 C C . SER A 1 105 ? 76.462 19.218 -14.714 1.00 54.55 105 SER A C 1
ATOM 793 O O . SER A 1 105 ? 76.427 18.402 -13.796 1.00 51.41 105 SER A O 1
ATOM 796 N N . GLU A 1 106 ? 75.794 19.063 -15.852 1.00 62.18 106 GLU A N 1
ATOM 797 C CA . GLU A 1 106 ? 74.943 17.912 -16.133 1.00 60.91 106 GLU A CA 1
ATOM 798 C C . GLU A 1 106 ? 75.756 16.633 -16.301 1.00 58.25 106 GLU A C 1
ATOM 799 O O . GLU A 1 106 ? 75.254 15.540 -16.032 1.00 54.24 106 GLU A O 1
ATOM 805 N N . GLU A 1 107 ? 77.013 16.773 -16.732 1.00 39.29 107 GLU A N 1
ATOM 806 C CA . GLU A 1 107 ? 77.922 15.628 -16.849 1.00 49.73 107 GLU A CA 1
ATOM 807 C C . GLU A 1 107 ? 78.129 14.847 -15.549 1.00 55.84 107 GLU A C 1
ATOM 808 O O . GLU A 1 107 ? 78.408 13.641 -15.599 1.00 54.52 107 GLU A O 1
ATOM 814 N N . PHE A 1 108 ? 78.039 15.524 -14.398 1.00 46.99 108 PHE A N 1
ATOM 815 C CA . PHE A 1 108 ? 78.254 14.850 -13.122 1.00 48.35 108 PHE A CA 1
ATOM 816 C C . PHE A 1 108 ? 77.193 13.758 -12.878 1.00 46.15 108 PHE A C 1
ATOM 817 O O . PHE A 1 108 ? 77.452 12.781 -12.169 1.00 46.41 108 PHE A O 1
ATOM 825 N N . LEU A 1 109 ? 76.020 13.907 -13.494 1.00 39.82 109 LEU A N 1
ATOM 826 C CA . LEU A 1 109 ? 74.954 12.905 -13.400 1.00 47.12 109 LEU A CA 1
ATOM 827 C C . LEU A 1 109 ? 75.378 11.540 -13.963 1.00 53.83 109 LEU A C 1
ATOM 828 O O . LEU A 1 109 ? 74.792 10.515 -13.619 1.00 52.99 109 LEU A O 1
ATOM 833 N N . ASP A 1 110 ? 76.383 11.536 -14.840 1.00 53.84 110 ASP A N 1
ATOM 834 C CA . ASP A 1 110 ? 76.946 10.292 -15.369 1.00 55.80 110 ASP A CA 1
ATOM 835 C C . ASP A 1 110 ? 77.807 9.573 -14.346 1.00 57.22 110 ASP A C 1
ATOM 836 O O . ASP A 1 110 ? 77.962 8.358 -14.414 1.00 61.79 110 ASP A O 1
ATOM 841 N N . PHE A 1 111 ? 78.380 10.322 -13.404 1.00 53.13 111 PHE A N 1
ATOM 842 C CA . PHE A 1 111 ? 79.212 9.721 -12.370 1.00 45.17 111 PHE A CA 1
ATOM 843 C C . PHE A 1 111 ? 78.397 9.423 -11.125 1.00 44.13 111 PHE A C 1
ATOM 844 O O . PHE A 1 111 ? 78.558 8.378 -10.518 1.00 48.60 111 PHE A O 1
ATOM 852 N N . PHE A 1 112 ? 77.509 10.335 -10.755 1.00 47.83 112 PHE A N 1
ATOM 853 C CA . PHE A 1 112 ? 76.667 10.118 -9.595 1.00 37.94 112 PHE A CA 1
ATOM 854 C C . PHE A 1 112 ? 75.230 10.423 -9.976 1.00 51.53 112 PHE A C 1
ATOM 855 O O . PHE A 1 112 ? 74.879 11.567 -10.263 1.00 57.04 112 PHE A O 1
ATOM 863 N N . PRO A 1 113 ? 74.402 9.375 -10.017 1.00 55.59 113 PRO A N 1
ATOM 864 C CA . PRO A 1 113 ? 73.042 9.512 -10.552 1.00 60.07 113 PRO A CA 1
ATOM 865 C C . PRO A 1 113 ? 72.142 10.394 -9.688 1.00 45.79 113 PRO A C 1
ATOM 866 O O . PRO A 1 113 ? 71.327 11.103 -10.249 1.00 46.57 113 PRO A O 1
ATOM 870 N N . ASP A 1 114 ? 72.308 10.373 -8.368 1.00 45.95 114 ASP A N 1
ATOM 871 C CA . ASP A 1 114 ? 71.544 11.256 -7.475 1.00 49.50 114 ASP A CA 1
ATOM 872 C C . ASP A 1 114 ? 72.184 12.626 -7.211 1.00 46.52 114 ASP A C 1
ATOM 873 O O . ASP A 1 114 ? 71.816 13.304 -6.244 1.00 44.67 114 ASP A O 1
ATOM 878 N N . TRP A 1 115 ? 73.106 13.034 -8.082 1.00 39.94 115 TRP A N 1
ATOM 879 C CA . TRP A 1 115 ? 73.897 14.264 -7.929 1.00 43.59 115 TRP A CA 1
ATOM 880 C C . TRP A 1 115 ? 73.058 15.512 -7.669 1.00 49.67 115 TRP A C 1
ATOM 881 O O . TRP A 1 115 ? 73.412 16.374 -6.851 1.00 48.41 115 TRP A O 1
ATOM 892 N N . ALA A 1 116 ? 71.950 15.598 -8.395 1.00 42.00 116 ALA A N 1
ATOM 893 C CA . ALA A 1 116 ? 71.052 16.729 -8.310 1.00 40.37 116 ALA A CA 1
ATOM 894 C C . ALA A 1 116 ? 70.393 16.821 -6.935 1.00 45.42 116 ALA A C 1
ATOM 895 O O . ALA A 1 116 ? 69.819 17.841 -6.576 1.00 44.43 116 ALA A O 1
ATOM 897 N N . HIS A 1 117 ? 70.478 15.759 -6.148 1.00 46.31 117 HIS A N 1
ATOM 898 C CA . HIS A 1 117 ? 69.795 15.797 -4.874 1.00 44.58 117 HIS A CA 1
ATOM 899 C C . HIS A 1 117 ? 70.682 16.123 -3.706 1.00 43.99 117 HIS A C 1
ATOM 900 O O . HIS A 1 117 ? 70.196 16.233 -2.588 1.00 51.76 117 HIS A O 1
ATOM 907 N N . TRP A 1 118 ? 71.976 16.282 -3.970 1.00 37.68 118 TRP A N 1
ATOM 908 C CA . TRP A 1 118 ? 72.875 16.750 -2.937 1.00 40.47 118 TRP A CA 1
ATOM 909 C C . TRP A 1 118 ? 72.552 18.212 -2.636 1.00 35.51 118 TRP A C 1
ATOM 910 O O . TRP A 1 118 ? 72.047 18.981 -3.455 1.00 52.69 118 TRP A O 1
ATOM 921 N N . GLN A 1 119 ? 72.795 18.537 -1.399 1.00 35.20 119 GLN A N 1
ATOM 922 C CA . GLN A 1 119 ? 73.009 19.880 -0.932 1.00 41.34 119 GLN A CA 1
ATOM 923 C C . GLN A 1 119 ? 74.278 20.493 -1.519 1.00 46.26 119 GLN A C 1
ATOM 924 O O . GLN A 1 119 ? 75.372 19.925 -1.427 1.00 41.93 119 GLN A O 1
ATOM 930 N N . GLU A 1 120 ? 74.108 21.637 -2.185 1.00 33.94 120 GLU A N 1
ATOM 931 C CA . GLU A 1 120 ? 75.239 22.299 -2.840 1.00 50.15 120 GLU A CA 1
ATOM 932 C C . GLU A 1 120 ? 75.628 23.619 -2.182 1.00 47.73 120 GLU A C 1
ATOM 933 O O . GLU A 1 120 ? 74.782 24.439 -1.858 1.00 48.15 120 GLU A O 1
ATOM 939 N N . LEU A 1 121 ? 76.923 23.830 -2.009 1.00 44.09 121 LEU A N 1
ATOM 940 C CA . LEU A 1 121 ? 77.390 25.101 -1.468 1.00 39.01 121 LEU A CA 1
ATOM 941 C C . LEU A 1 121 ? 78.395 25.789 -2.381 1.00 33.93 121 LEU A C 1
ATOM 942 O O . LEU A 1 121 ? 79.116 25.155 -3.165 1.00 42.92 121 LEU A O 1
ATOM 947 N N . THR A 1 122 ? 78.467 27.095 -2.228 1.00 36.52 122 THR A N 1
ATOM 948 C CA . THR A 1 122 ? 79.436 27.889 -2.956 1.00 44.22 122 THR A CA 1
ATOM 949 C C . THR A 1 122 ? 80.443 28.589 -2.034 1.00 46.64 122 THR A C 1
ATOM 950 O O . THR A 1 122 ? 80.252 28.666 -0.817 1.00 49.34 122 THR A O 1
ATOM 954 N N . CYS A 1 123 ? 81.505 29.088 -2.657 1.00 44.11 123 CYS A N 1
ATOM 955 C CA . CYS A 1 123 ? 82.577 29.873 -2.049 1.00 42.58 123 CYS A CA 1
ATOM 956 C C . CYS A 1 123 ? 82.150 31.221 -1.509 1.00 49.61 123 CYS A C 1
ATOM 957 O O . CYS A 1 123 ? 82.902 31.842 -0.758 1.00 52.92 123 CYS A O 1
ATOM 960 N N . ASP A 1 124 ? 80.947 31.669 -1.857 1.00 50.36 124 ASP A N 1
ATOM 961 C CA A ASP A 1 124 ? 80.469 32.963 -1.374 0.55 54.04 124 ASP A CA 1
ATOM 962 C CA B ASP A 1 124 ? 80.469 32.966 -1.376 0.45 54.18 124 ASP A CA 1
ATOM 963 C C . ASP A 1 124 ? 79.257 32.843 -0.453 1.00 56.21 124 ASP A C 1
ATOM 964 O O . ASP A 1 124 ? 78.557 33.818 -0.219 1.00 62.23 124 ASP A O 1
ATOM 973 N N . ASP A 1 125 ? 79.007 31.643 0.062 1.00 52.58 125 ASP A N 1
ATOM 974 C CA . ASP A 1 125 ? 77.887 31.423 0.975 1.00 53.92 125 ASP A CA 1
ATOM 975 C C . ASP A 1 125 ? 78.226 31.969 2.350 1.00 51.72 125 ASP A C 1
ATOM 976 O O . ASP A 1 125 ? 79.386 32.010 2.740 1.00 50.08 125 ASP A O 1
ATOM 981 N N . GLU A 1 126 ? 77.215 32.379 3.095 1.00 52.01 126 GLU A N 1
ATOM 982 C CA . GLU A 1 126 ? 77.436 32.744 4.489 1.00 53.03 126 GLU A CA 1
ATOM 983 C C . GLU A 1 126 ? 77.833 31.494 5.319 1.00 54.01 126 GLU A C 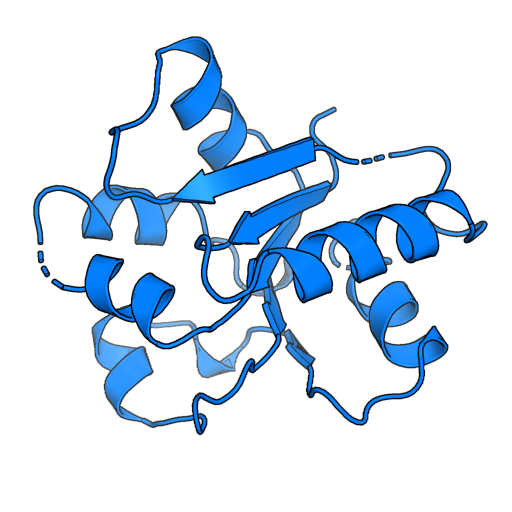1
ATOM 984 O O . GLU A 1 126 ? 77.345 30.395 5.067 1.00 56.51 126 GLU A O 1
ATOM 990 N N . PRO A 1 127 ? 78.744 31.660 6.288 1.00 51.67 127 PRO A N 1
ATOM 991 C CA . PRO A 1 127 ? 79.131 30.567 7.194 1.00 47.94 127 PRO A CA 1
ATOM 992 C C . PRO A 1 127 ? 77.928 29.849 7.816 1.00 48.68 127 PRO A C 1
ATOM 993 O O . PRO A 1 127 ? 77.990 28.629 7.986 1.00 52.87 127 PRO A O 1
ATOM 997 N N . GLU A 1 128 ? 76.860 30.581 8.129 1.00 50.89 128 GLU A N 1
ATOM 998 C CA . GLU A 1 128 ? 75.668 29.969 8.710 1.00 62.11 128 GLU A CA 1
ATOM 999 C C . GLU A 1 128 ? 75.058 28.994 7.713 1.00 54.62 128 GLU A C 1
ATOM 1000 O O . GLU A 1 128 ? 74.459 27.999 8.106 1.00 55.17 128 GLU A O 1
ATOM 1006 N N . THR A 1 129 ? 75.203 29.281 6.424 1.00 44.28 129 THR A N 1
ATOM 1007 C CA . THR A 1 129 ? 74.728 28.352 5.397 1.00 42.37 129 THR A CA 1
ATOM 1008 C C . THR A 1 129 ? 75.529 27.039 5.418 1.00 42.33 129 THR A C 1
ATOM 1009 O O . THR A 1 129 ? 74.954 25.956 5.350 1.00 46.21 129 THR A O 1
ATOM 1013 N N . TYR A 1 130 ? 76.845 27.138 5.574 1.00 40.51 130 TYR A N 1
ATOM 1014 C CA . TYR A 1 130 ? 77.695 25.949 5.603 1.00 49.66 130 TYR A CA 1
ATOM 1015 C C . TYR A 1 130 ? 77.304 25.001 6.739 1.00 53.05 130 TYR A C 1
ATOM 1016 O O . TYR A 1 130 ? 77.128 23.793 6.528 1.00 48.39 130 TYR A O 1
ATOM 1025 N N . VAL A 1 131 ? 77.152 25.563 7.939 1.00 43.37 131 VAL A N 1
ATOM 1026 C CA . VAL A 1 131 ? 76.830 24.773 9.120 1.00 48.71 131 VAL A CA 1
ATOM 1027 C C . VAL A 1 131 ? 75.400 24.229 9.075 1.00 43.13 131 VAL A C 1
ATOM 1028 O O . VAL A 1 131 ? 75.170 23.073 9.443 1.00 60.35 131 VAL A O 1
ATOM 1032 N N . ALA A 1 132 ? 74.442 25.048 8.642 1.00 41.01 132 ALA A N 1
ATOM 1033 C CA . ALA A 1 132 ? 73.058 24.579 8.483 1.00 46.37 132 ALA A CA 1
ATOM 1034 C C . ALA A 1 132 ? 73.010 23.379 7.548 1.00 53.57 132 ALA A C 1
ATOM 1035 O O . ALA A 1 132 ? 72.219 22.466 7.776 1.00 57.10 132 ALA A O 1
ATOM 1037 N N . ALA A 1 133 ? 73.875 23.356 6.526 1.00 47.44 133 ALA A N 1
ATOM 1038 C CA . ALA A 1 133 ? 73.874 22.225 5.603 1.00 46.69 133 ALA A CA 1
ATOM 1039 C C . ALA A 1 133 ? 74.386 20.949 6.275 1.00 43.11 133 ALA A C 1
ATOM 1040 O O . ALA A 1 133 ? 73.726 19.911 6.182 1.00 39.28 133 ALA A O 1
ATOM 1042 N N . VAL A 1 134 ? 75.529 20.990 6.969 1.00 33.13 134 VAL A N 1
ATOM 1043 C CA . VAL A 1 134 ? 75.950 19.746 7.632 1.00 50.06 134 VAL A CA 1
ATOM 1044 C C . VAL A 1 134 ? 75.074 19.428 8.855 1.00 51.24 134 VAL A C 1
ATOM 1045 O O . VAL A 1 134 ? 74.951 18.272 9.237 1.00 56.57 134 VAL A O 1
ATOM 1049 N N . LYS A 1 135 ? 74.425 20.428 9.439 1.00 49.54 135 LYS A N 1
ATOM 1050 C CA . LYS A 1 135 ? 73.478 20.114 10.484 1.00 55.13 135 LYS A CA 1
ATOM 1051 C C . LYS A 1 135 ? 72.317 19.312 9.916 1.00 54.12 135 LYS A C 1
ATOM 1052 O O . LYS A 1 135 ? 71.889 18.319 10.510 1.00 60.30 135 LYS A O 1
ATOM 1069 N N . ALA A 1 137 ? 72.250 17.545 7.228 1.00 46.96 137 ALA A N 1
ATOM 1070 C CA . ALA A 1 137 ? 72.732 16.272 6.719 1.00 54.42 137 ALA A CA 1
ATOM 1071 C C . ALA A 1 137 ? 72.968 15.181 7.795 1.00 60.82 137 ALA A C 1
ATOM 1072 O O . ALA A 1 137 ? 72.803 13.990 7.514 1.00 58.76 137 ALA A O 1
ATOM 1074 N N . ILE A 1 138 ? 73.359 15.560 9.009 1.00 58.00 138 ILE A N 1
ATOM 1075 C CA . ILE A 1 138 ? 73.563 14.543 10.051 1.00 66.09 138 ILE A CA 1
ATOM 1076 C C . ILE A 1 138 ? 72.302 14.267 10.865 1.00 65.19 138 ILE A C 1
ATOM 1077 O O . ILE A 1 138 ? 72.286 13.366 11.700 1.00 75.20 138 ILE A O 1
ATOM 1082 N N . SER A 1 139 ? 71.248 15.033 10.623 1.00 61.04 139 SER A N 1
ATOM 1083 C CA . SER A 1 139 ? 70.064 14.953 11.458 1.00 64.79 139 SER A CA 1
ATOM 1084 C C . SER A 1 139 ? 68.967 14.077 10.836 1.00 80.39 139 SER A C 1
ATOM 1085 O O . SER A 1 139 ? 69.235 13.112 10.122 1.00 86.84 139 SER A O 1
#

Foldseek 3Di:
DQAEEEEEEVVCVVVVVVVVVLQCVDPLRVVHYYYDYDDDVDDDDPVGLCCLQPYLAYEYEDDPVVVVQLVPPCLVSVQNSCDDQLRYEYEDDPDDDDPVVCVSHVCVVSHHYHYPPDDSVSVNVSNNSSD

Sequence (131 aa):
GCDILIVYSPDAEEWCQYLQTLFLSSRQVRSQILTHRLGPEASFSAEDLSLFLSTRRCVVVLLSAELVQHFHPSLLPLLQRAFHPPHRVVRLLCCGVRDSEEFLDFFPDWAHWQELTCDDDEPETYVAAVKAIS

Secondary structure (DSSP, 8-state):
---EEEEE-GGGHHHHHHHHHHHHH-TTTTT--EEEE--SS----HHHHHHHHH-SEEEEEE-HHHHHHH---SHHHHHHHS-SGGGEEEEESS----GGGGGT-TTGGGSEEE-TTS-HHHHHHHH----

Nearest PDB structures (foldseek):
  5for-assembly1_A  TM=1.008E+00  e=5.826E-27  Homo sapiens
  4c7m-assembly1_A  TM=5.835E-01  e=1.180E-03  Brucella melitensis
  3fni-assembly1_A  TM=5.411E-01  e=1.038E-03  Nostoc sp. PCC 7120 = FACHB-418
  8e98-assembly1_A  TM=4.398E-01  e=4.771E+00  Homo sapiens

Organism: Homo sapiens (NCBI:txid9606)

InterPro domains:
  IPR000157 Toll/interleukin-1 receptor homology (TIR) domain [PS50104] (8-145)
  IPR017893 DBB domain [PF14545] (180-270)
  IPR017893 DBB domain [PS51376] (181-317)
  IPR017893 DBB domain [SM01282] (179-318)
  IPR035897 Toll/interleukin-1 receptor homology (TIR) domain superfamily [G3DSA:3.40.50.10140] (4-142)
  IPR041340 PIK3AP1, Toll/interleukin-1 receptor domain [PF18567] (11-141)
  IPR052446 B-cell PI3K Activation and Signaling Adapters [PTHR16267] (1-746)